Protein AF-A0A3N5ZJA1-F1 (afdb_monomer)

Sequence (60 aa):
EVKAVHAGLECGIIGERYPGMDMISFGPTLEAVHSPDEKIYIASVEKFWKFLMEILRRMK

Mean predicted aligned error: 2.89 Å

Structure (mmCIF, N/CA/C/O backbone):
data_AF-A0A3N5ZJA1-F1
#
_entry.id   AF-A0A3N5ZJA1-F1
#
loop_
_atom_site.group_PDB
_atom_site.id
_atom_site.type_symbol
_atom_site.label_atom_id
_atom_site.label_alt_id
_atom_site.label_comp_id
_atom_site.label_asym_id
_atom_site.label_entity_id
_atom_site.label_seq_id
_atom_site.pdbx_PDB_ins_code
_atom_site.Cartn_x
_atom_site.Cartn_y
_atom_site.Cartn_z
_atom_site.occupancy
_atom_site.B_iso_or_equiv
_atom_site.auth_seq_id
_atom_site.auth_comp_id
_atom_site.auth_asym_id
_atom_site.auth_atom_id
_atom_site.pdbx_PDB_model_num
ATOM 1 N N . GLU A 1 1 ? -9.419 -9.721 -0.357 1.00 75.25 1 GLU A N 1
ATOM 2 C CA . GLU A 1 1 ? -9.041 -10.714 0.670 1.00 75.25 1 GLU A CA 1
ATOM 3 C C . GLU A 1 1 ? -8.287 -9.979 1.766 1.00 75.25 1 GLU A C 1
ATOM 5 O O . GLU A 1 1 ? -7.524 -9.080 1.430 1.00 75.25 1 GLU A O 1
ATOM 10 N N . VAL A 1 2 ? -8.534 -10.298 3.035 1.00 86.06 2 VAL A N 1
ATOM 11 C CA . VAL A 1 2 ? -7.764 -9.745 4.159 1.00 86.06 2 VAL A CA 1
ATOM 12 C C . VAL A 1 2 ? -6.541 -10.633 4.366 1.00 86.06 2 VAL A C 1
ATOM 14 O O . VAL A 1 2 ? -6.683 -11.851 4.421 1.00 86.06 2 VAL A O 1
ATOM 17 N N . LYS A 1 3 ? -5.350 -10.035 4.445 1.00 91.94 3 LYS A N 1
ATOM 18 C CA . LYS A 1 3 ? -4.079 -10.752 4.615 1.00 91.94 3 LYS A CA 1
ATOM 19 C C . LYS A 1 3 ? -3.212 -10.066 5.659 1.00 91.94 3 LYS A C 1
ATOM 21 O O . LYS A 1 3 ? -3.267 -8.848 5.801 1.00 91.94 3 LYS A O 1
ATOM 26 N N . ALA A 1 4 ? -2.383 -10.858 6.330 1.00 92.25 4 ALA A N 1
ATOM 27 C CA . ALA A 1 4 ? -1.231 -10.367 7.071 1.00 92.25 4 ALA A CA 1
ATOM 28 C C . ALA A 1 4 ? 0.020 -10.460 6.188 1.00 92.25 4 ALA A C 1
ATOM 30 O O . ALA A 1 4 ? 0.109 -11.330 5.318 1.00 92.25 4 ALA A O 1
ATOM 31 N N . VAL A 1 5 ? 0.984 -9.574 6.419 1.00 92.38 5 VAL A N 1
ATOM 32 C CA . VAL A 1 5 ? 2.264 -9.551 5.703 1.00 92.38 5 VAL A CA 1
ATOM 33 C C . VAL A 1 5 ? 3.407 -9.706 6.697 1.00 92.38 5 VAL A C 1
ATOM 35 O O . VAL A 1 5 ? 3.329 -9.204 7.816 1.00 92.38 5 VAL A O 1
ATOM 38 N N . HIS A 1 6 ? 4.477 -10.394 6.299 1.00 94.75 6 HIS A N 1
ATOM 39 C CA . HIS A 1 6 ? 5.705 -10.472 7.091 1.00 94.75 6 HIS A CA 1
ATOM 40 C C . HIS A 1 6 ? 6.595 -9.257 6.788 1.00 94.75 6 HIS A C 1
ATOM 42 O O . HIS A 1 6 ? 7.632 -9.369 6.140 1.00 94.75 6 HIS A O 1
ATOM 48 N N . ALA A 1 7 ? 6.126 -8.079 7.196 1.00 92.94 7 ALA A N 1
ATOM 49 C CA . ALA A 1 7 ? 6.814 -6.800 7.059 1.00 92.94 7 ALA A CA 1
ATOM 50 C C . ALA A 1 7 ? 6.391 -5.857 8.196 1.00 92.94 7 ALA A C 1
ATOM 52 O O . ALA A 1 7 ? 5.368 -6.079 8.847 1.00 92.94 7 ALA A O 1
ATOM 53 N N . GLY A 1 8 ? 7.171 -4.801 8.429 1.00 92.81 8 GLY A N 1
ATOM 54 C CA . GLY A 1 8 ? 6.785 -3.739 9.355 1.00 92.81 8 GLY A CA 1
ATOM 55 C C . GLY A 1 8 ? 5.698 -2.855 8.745 1.00 92.81 8 GLY A C 1
ATOM 56 O O . GLY A 1 8 ? 5.876 -2.346 7.643 1.00 92.81 8 GLY A O 1
ATOM 57 N N . LEU A 1 9 ? 4.593 -2.668 9.469 1.00 95.88 9 LEU A N 1
ATOM 58 C CA . LEU A 1 9 ? 3.570 -1.666 9.171 1.00 95.88 9 LEU A CA 1
ATOM 59 C C . LEU A 1 9 ? 3.400 -0.767 10.390 1.00 95.88 9 LEU A C 1
ATOM 61 O O . LEU A 1 9 ? 3.354 -1.250 11.524 1.00 95.88 9 LEU A O 1
ATOM 65 N N . GLU A 1 10 ? 3.211 0.526 10.163 1.00 96.94 10 GLU A N 1
ATOM 66 C CA . GLU A 1 10 ? 2.986 1.498 11.228 1.00 96.94 10 GLU A CA 1
ATOM 67 C C . GLU A 1 10 ? 1.718 1.181 12.027 1.00 96.94 10 GLU A C 1
ATOM 69 O O . GLU A 1 10 ? 1.662 1.511 13.206 1.00 96.94 10 GLU A O 1
ATOM 74 N N . CYS A 1 11 ? 0.746 0.461 11.447 1.00 95.56 11 CYS A N 1
ATOM 75 C CA . CYS A 1 11 ? -0.431 -0.041 12.163 1.00 95.56 11 CYS A CA 1
ATOM 76 C C . CYS A 1 11 ? -0.072 -0.827 13.437 1.00 95.56 11 CYS A C 1
ATOM 78 O O . CYS A 1 11 ? -0.830 -0.769 14.398 1.00 95.56 11 CYS A O 1
ATOM 80 N N . GLY A 1 12 ? 1.071 -1.525 13.483 1.00 93.19 12 GLY A N 1
ATOM 81 C CA . GLY A 1 12 ? 1.518 -2.207 14.703 1.00 93.19 12 GLY A CA 1
ATOM 82 C C . GLY A 1 12 ? 1.834 -1.221 15.833 1.00 93.19 12 GLY A C 1
ATOM 83 O O . GLY A 1 12 ? 1.262 -1.309 16.915 1.00 93.19 12 GLY A O 1
ATOM 84 N N . ILE A 1 13 ? 2.686 -0.232 15.549 1.00 96.38 13 ILE A N 1
ATOM 85 C CA . ILE A 1 13 ? 3.124 0.782 16.526 1.00 96.38 13 ILE A CA 1
ATOM 86 C C . ILE A 1 13 ? 1.972 1.728 16.891 1.00 96.38 13 ILE A C 1
ATOM 88 O O . ILE A 1 13 ? 1.782 2.094 18.050 1.00 96.38 13 ILE A O 1
ATOM 92 N N . ILE A 1 14 ? 1.186 2.139 15.899 1.00 97.69 14 ILE A N 1
ATOM 93 C CA . ILE A 1 14 ? 0.033 3.017 16.091 1.00 97.69 14 ILE A CA 1
ATOM 94 C C . ILE A 1 14 ? -1.024 2.313 16.955 1.00 97.69 14 ILE A C 1
ATOM 96 O O . ILE A 1 14 ? -1.539 2.924 17.889 1.00 97.69 14 ILE A O 1
ATOM 100 N N . GLY A 1 15 ? -1.312 1.033 16.697 1.00 96.62 15 GLY A N 1
ATOM 101 C CA . GLY A 1 15 ? -2.264 0.252 17.491 1.00 96.62 15 GLY A CA 1
ATOM 102 C C . GLY A 1 15 ? -1.844 0.069 18.944 1.00 96.62 15 GLY A C 1
ATOM 103 O O . GLY A 1 15 ? -2.685 0.147 19.835 1.00 96.62 15 GLY A O 1
ATOM 104 N N . GLU A 1 16 ? -0.546 -0.113 19.195 1.00 96.38 16 GLU A N 1
ATOM 105 C CA . GLU A 1 16 ? -0.001 -0.169 20.555 1.00 96.38 16 GLU A CA 1
ATOM 106 C C . GLU A 1 16 ? -0.232 1.150 21.308 1.00 96.38 16 GLU A C 1
ATOM 108 O O . GLU A 1 16 ? -0.612 1.153 22.479 1.00 96.38 16 GLU A O 1
ATOM 113 N N . ARG A 1 17 ? -0.052 2.285 20.622 1.00 97.69 17 ARG A N 1
ATOM 114 C CA . ARG A 1 17 ? -0.207 3.617 21.219 1.00 97.69 17 ARG A CA 1
ATOM 115 C C . ARG A 1 17 ? -1.663 4.043 21.419 1.00 97.69 17 ARG A C 1
ATOM 117 O O . ARG A 1 17 ? -1.932 4.831 22.32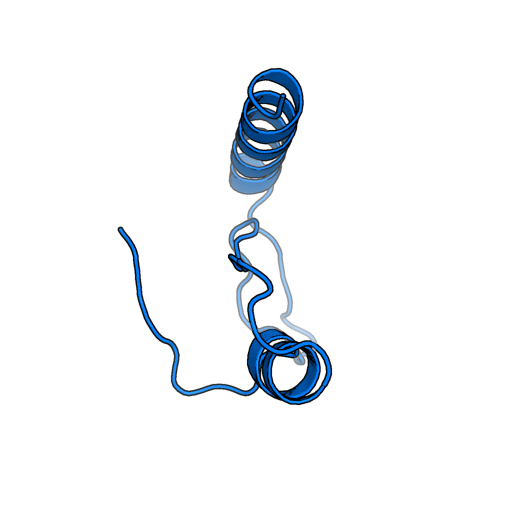6 1.00 97.69 17 ARG A O 1
ATOM 124 N N . TYR A 1 18 ? -2.584 3.551 20.595 1.00 97.50 18 TYR A N 1
ATOM 125 C CA . TYR A 1 18 ? -4.008 3.895 20.641 1.00 97.50 18 TYR A CA 1
ATOM 126 C C . TYR A 1 18 ? -4.875 2.636 20.815 1.00 97.50 18 TYR A C 1
ATOM 128 O O . TYR A 1 18 ? -5.474 2.157 19.847 1.00 97.50 18 TYR A O 1
ATOM 136 N N . PRO A 1 19 ? -4.973 2.098 22.048 1.00 95.38 19 PRO A N 1
ATOM 137 C CA . PRO A 1 19 ? -5.774 0.911 22.321 1.00 95.38 19 PRO A CA 1
ATOM 138 C C . PRO A 1 19 ? -7.240 1.103 21.920 1.00 95.38 19 PRO A C 1
ATOM 140 O O . PRO A 1 19 ? -7.859 2.113 22.253 1.00 95.38 19 PRO A O 1
ATOM 143 N N . GLY A 1 20 ? -7.804 0.113 21.226 1.00 95.56 20 GLY A N 1
ATOM 144 C CA . GLY A 1 20 ? -9.198 0.132 20.771 1.00 95.56 20 GLY A CA 1
ATOM 145 C C . GLY A 1 20 ? -9.447 0.885 19.461 1.00 95.56 20 GLY A C 1
ATOM 146 O O . GLY A 1 20 ? -10.598 0.993 19.051 1.00 95.56 20 GLY A O 1
ATOM 147 N N . MET A 1 21 ? -8.406 1.393 18.791 1.00 96.12 21 MET A N 1
ATOM 148 C CA . MET A 1 21 ? -8.547 1.970 17.455 1.00 96.12 21 MET A CA 1
ATOM 149 C C . MET A 1 21 ? -8.655 0.877 16.385 1.00 96.12 21 MET A C 1
ATOM 151 O O . MET A 1 21 ? -7.724 0.091 16.196 1.00 96.12 21 MET A O 1
ATOM 155 N N . ASP A 1 22 ? -9.764 0.872 15.645 1.00 94.75 22 ASP A N 1
ATOM 156 C CA . ASP A 1 22 ? -9.920 0.034 14.455 1.00 94.75 22 ASP A CA 1
ATOM 157 C C . ASP A 1 22 ? -9.054 0.567 13.309 1.00 94.75 22 ASP A C 1
ATOM 159 O O . ASP A 1 22 ? -9.060 1.760 12.997 1.00 94.75 22 ASP A O 1
ATOM 163 N N . MET A 1 23 ? -8.303 -0.324 12.660 1.00 95.06 23 MET A N 1
ATOM 164 C CA . MET A 1 23 ? -7.366 0.044 11.600 1.00 95.06 23 MET A CA 1
ATOM 165 C C . MET A 1 23 ? -7.390 -0.958 10.451 1.00 95.06 23 MET A C 1
ATOM 167 O O . MET A 1 23 ? -7.508 -2.167 10.649 1.00 95.06 23 MET A O 1
ATOM 171 N N . ILE A 1 24 ? -7.187 -0.440 9.243 1.00 94.94 24 ILE A N 1
ATOM 172 C CA . ILE A 1 24 ? -6.927 -1.221 8.035 1.00 94.94 24 ILE A CA 1
ATOM 173 C C . ILE A 1 24 ? -5.760 -0.590 7.271 1.00 94.94 24 ILE A C 1
ATOM 175 O O . ILE A 1 24 ? -5.611 0.629 7.263 1.00 94.94 24 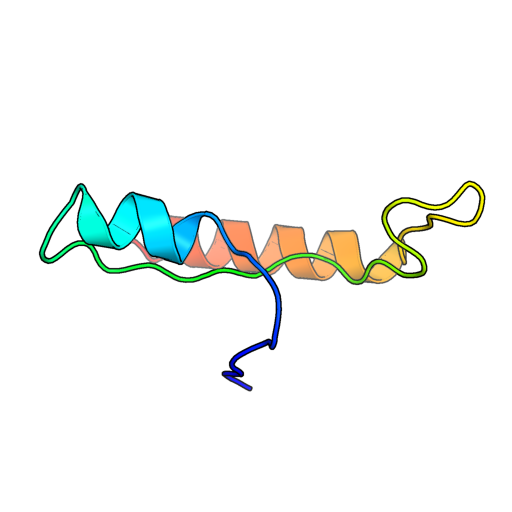ILE A O 1
ATOM 179 N N . SER A 1 25 ? -4.957 -1.416 6.600 1.00 96.00 25 SER A N 1
ATOM 180 C CA . SER A 1 25 ? -3.934 -0.968 5.650 1.00 96.00 25 SER A CA 1
ATOM 181 C C . SER A 1 25 ? -4.256 -1.525 4.266 1.00 96.00 25 SER A C 1
ATOM 183 O O . SER A 1 25 ? -4.526 -2.717 4.114 1.00 96.00 25 SER A O 1
ATOM 185 N N . PHE A 1 26 ? -4.290 -0.652 3.262 1.00 97.06 26 PHE A N 1
ATOM 186 C CA . PHE A 1 26 ? -4.534 -0.994 1.863 1.00 97.06 26 PHE A CA 1
ATOM 187 C C . PHE A 1 26 ? -3.930 0.082 0.953 1.00 97.06 26 PHE A C 1
ATOM 189 O O . PHE A 1 26 ? -3.760 1.228 1.365 1.00 97.06 26 PHE A O 1
ATOM 196 N N . GLY A 1 27 ? -3.625 -0.270 -0.295 1.00 97.19 27 GLY A N 1
ATOM 197 C CA . GLY A 1 27 ? -2.993 0.645 -1.241 1.00 97.19 27 GLY A CA 1
ATOM 198 C C . GLY A 1 27 ? -3.012 0.126 -2.681 1.00 97.19 27 GLY A C 1
ATOM 199 O O . GLY A 1 27 ? -3.515 -0.974 -2.934 1.00 97.19 27 GLY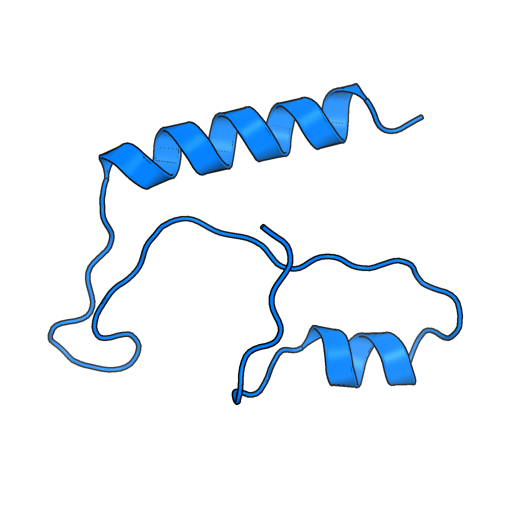 A O 1
ATOM 200 N N . PRO A 1 28 ? -2.500 0.918 -3.639 1.00 98.31 28 PRO A N 1
ATOM 201 C CA . PRO A 1 28 ? -2.289 0.467 -5.010 1.00 98.31 28 PRO A CA 1
ATOM 202 C C . PRO A 1 28 ? -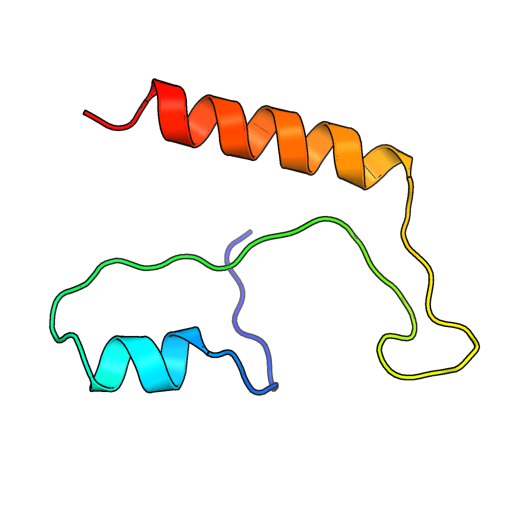1.207 -0.622 -5.081 1.00 98.31 28 PRO A C 1
ATOM 204 O O . PRO A 1 28 ? -0.508 -0.908 -4.112 1.00 98.31 28 PRO A O 1
ATOM 207 N N . THR A 1 29 ? -1.062 -1.244 -6.247 1.00 98.44 29 THR A N 1
ATOM 208 C CA . THR A 1 29 ? -0.036 -2.264 -6.483 1.00 98.44 29 THR A CA 1
ATOM 209 C C . THR A 1 29 ? 1.297 -1.596 -6.804 1.00 98.44 29 THR A C 1
ATOM 211 O O . THR A 1 29 ? 1.422 -0.918 -7.829 1.00 98.44 29 THR A O 1
ATOM 214 N N . LEU A 1 30 ? 2.283 -1.812 -5.934 1.00 98.25 30 LEU A N 1
ATOM 215 C CA . LEU A 1 30 ? 3.679 -1.432 -6.134 1.00 98.25 30 LEU A CA 1
ATOM 216 C C . LEU A 1 30 ? 4.538 -2.691 -6.289 1.00 98.25 30 LEU A C 1
ATOM 218 O O . LEU A 1 30 ? 4.222 -3.743 -5.732 1.00 98.25 30 LEU A O 1
ATOM 222 N N . GLU A 1 31 ? 5.639 -2.562 -7.019 1.00 98.38 31 GLU A N 1
ATOM 223 C CA . GLU A 1 31 ? 6.647 -3.606 -7.197 1.00 98.38 31 GLU A CA 1
ATOM 224 C C . GLU A 1 31 ? 8.041 -3.038 -6.920 1.00 98.38 31 GLU A C 1
ATOM 226 O O . GLU A 1 31 ? 8.296 -1.864 -7.186 1.00 98.38 31 GLU A O 1
ATOM 231 N N . ALA A 1 32 ? 8.937 -3.890 -6.407 1.00 97.56 32 ALA A N 1
ATOM 232 C CA . ALA A 1 32 ? 10.340 -3.563 -6.136 1.00 97.56 32 ALA A CA 1
ATOM 233 C C . ALA A 1 32 ? 10.544 -2.309 -5.256 1.00 97.56 32 ALA A C 1
ATOM 235 O O . ALA A 1 32 ? 11.506 -1.562 -5.439 1.00 97.56 32 ALA A O 1
ATOM 236 N N . VAL A 1 33 ? 9.636 -2.092 -4.296 1.00 97.31 33 VAL A N 1
ATOM 237 C CA . VAL A 1 33 ? 9.707 -0.978 -3.338 1.00 97.31 33 VAL A CA 1
ATOM 238 C C . VAL A 1 33 ? 11.058 -0.944 -2.622 1.00 97.31 33 VAL A C 1
ATOM 240 O O . VAL A 1 33 ? 11.592 -1.992 -2.254 1.00 97.31 33 VAL A O 1
ATOM 243 N N . HIS A 1 34 ? 11.598 0.261 -2.435 1.00 97.31 34 HIS A N 1
ATOM 244 C CA . HIS A 1 34 ? 12.929 0.530 -1.873 1.00 97.31 34 HIS A CA 1
ATOM 245 C C . HIS A 1 34 ? 14.122 0.164 -2.771 1.00 97.31 34 HIS A C 1
ATOM 247 O O . HIS A 1 34 ? 15.255 0.093 -2.290 1.00 97.31 34 HIS A O 1
ATOM 253 N N . SER A 1 35 ? 13.904 -0.033 -4.072 1.00 98.25 35 SER A N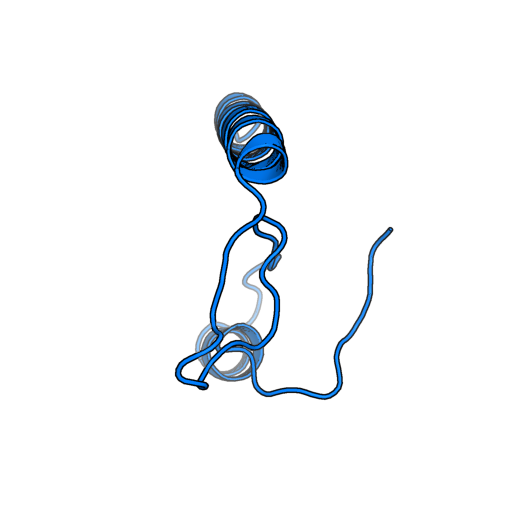 1
ATOM 254 C CA . SER A 1 35 ? 14.974 -0.220 -5.058 1.00 98.25 35 SER A CA 1
ATOM 255 C C . SER A 1 35 ? 14.910 0.844 -6.163 1.00 98.25 35 SER A C 1
ATOM 257 O O . SER A 1 35 ? 13.864 1.466 -6.347 1.00 98.25 35 SER A O 1
ATOM 259 N N . PRO A 1 36 ? 15.984 1.050 -6.949 1.00 98.38 36 PRO A N 1
ATOM 260 C CA . PRO A 1 36 ? 15.923 1.888 -8.152 1.00 98.38 36 PRO A CA 1
ATOM 261 C C . PRO A 1 36 ? 14.893 1.420 -9.195 1.00 98.38 36 PRO A C 1
ATOM 263 O O . PRO A 1 36 ? 14.513 2.208 -10.057 1.00 98.38 3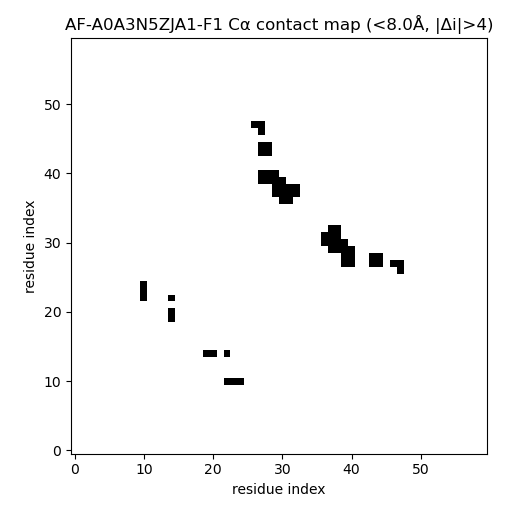6 PRO A O 1
ATOM 266 N N . ASP A 1 37 ? 14.437 0.167 -9.105 1.00 98.50 37 ASP A N 1
ATOM 267 C CA . ASP A 1 37 ? 13.419 -0.426 -9.977 1.00 98.50 37 ASP A CA 1
ATOM 268 C C . ASP A 1 37 ? 11.987 -0.246 -9.440 1.00 98.50 37 ASP A C 1
ATOM 270 O O . ASP A 1 37 ? 11.035 -0.798 -10.006 1.00 98.50 37 ASP A O 1
ATOM 274 N N . GLU A 1 38 ? 11.821 0.497 -8.338 1.00 98.56 38 GLU A N 1
ATOM 275 C CA . GLU A 1 38 ? 10.522 0.768 -7.733 1.00 98.56 38 GLU A CA 1
ATOM 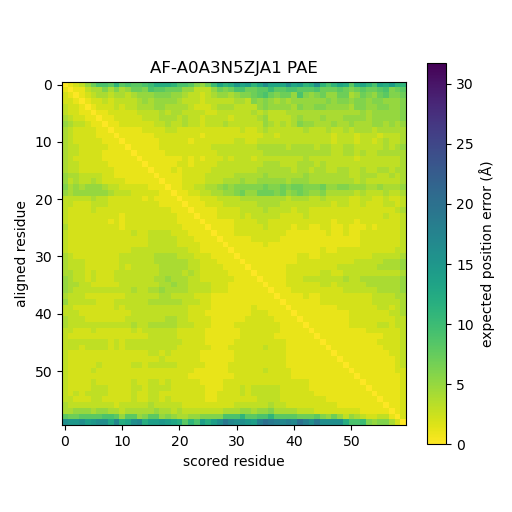276 C C . GLU A 1 38 ? 9.560 1.378 -8.752 1.00 98.56 38 GLU A C 1
ATOM 278 O O . GLU A 1 38 ? 9.831 2.390 -9.405 1.00 98.56 38 GLU A O 1
ATOM 283 N N . LYS A 1 39 ? 8.395 0.748 -8.880 1.00 98.50 39 LYS A N 1
ATOM 284 C CA . LYS A 1 39 ? 7.376 1.155 -9.842 1.00 98.50 39 LYS A CA 1
ATOM 285 C C . LYS A 1 39 ? 5.981 0.873 -9.317 1.00 98.50 39 LYS A C 1
ATOM 287 O O . LYS A 1 39 ? 5.749 -0.034 -8.518 1.00 98.50 39 LYS A O 1
ATOM 292 N N . ILE A 1 40 ? 5.030 1.641 -9.833 1.00 98.56 40 ILE A N 1
ATOM 293 C CA . ILE A 1 40 ? 3.613 1.529 -9.499 1.00 98.56 40 ILE A CA 1
ATOM 294 C C . ILE A 1 40 ? 2.806 1.110 -10.724 1.00 98.56 40 ILE A C 1
ATOM 296 O O . ILE A 1 40 ? 3.015 1.606 -11.834 1.00 98.56 40 ILE A O 1
ATOM 300 N N . TYR A 1 41 ? 1.834 0.221 -10.529 1.00 98.62 41 TYR A N 1
ATOM 301 C CA . TYR A 1 41 ? 0.907 -0.134 -11.594 1.00 98.62 41 TYR A CA 1
ATOM 302 C C . TYR A 1 41 ? -0.209 0.913 -11.704 1.00 98.62 41 TYR A C 1
ATOM 304 O O . TYR A 1 41 ? -1.150 0.912 -10.909 1.00 98.62 41 TYR A O 1
ATOM 312 N N . ILE A 1 42 ? -0.132 1.794 -12.708 1.00 98.50 42 ILE A N 1
ATOM 313 C CA . ILE A 1 42 ? -1.020 2.967 -12.867 1.00 98.50 42 ILE A CA 1
ATOM 314 C C . ILE A 1 42 ? -2.511 2.599 -12.789 1.00 98.50 42 ILE A C 1
ATOM 316 O O . ILE A 1 42 ? -3.273 3.260 -12.088 1.00 98.50 42 ILE A O 1
ATOM 320 N N . ALA A 1 43 ? -2.943 1.508 -13.429 1.00 98.25 43 ALA A N 1
ATOM 321 C CA . ALA A 1 43 ? -4.356 1.112 -13.411 1.00 98.25 43 ALA A CA 1
ATOM 322 C C . ALA A 1 43 ? -4.863 0.688 -12.014 1.00 98.25 43 ALA A C 1
ATOM 324 O O . ALA A 1 43 ? -6.069 0.696 -11.763 1.00 98.25 43 ALA A O 1
ATOM 325 N N . SER A 1 44 ? -3.971 0.323 -11.083 1.00 98.56 44 SER A N 1
ATOM 326 C CA . SER A 1 44 ? -4.347 0.043 -9.690 1.00 98.56 44 SER A CA 1
ATOM 327 C C . SER A 1 44 ? -4.614 1.311 -8.872 1.00 98.56 44 SER A C 1
ATOM 329 O O . SER A 1 44 ? -5.383 1.255 -7.914 1.00 98.56 44 SER A O 1
ATOM 331 N N . VAL A 1 45 ? -4.057 2.460 -9.275 1.00 98.69 45 VAL A N 1
ATOM 332 C CA . VAL A 1 45 ? -4.221 3.741 -8.570 1.00 98.69 45 VAL A CA 1
ATOM 333 C C . VAL A 1 45 ? -5.672 4.205 -8.615 1.00 98.69 45 VAL A C 1
ATOM 335 O O . VAL A 1 45 ? -6.230 4.584 -7.588 1.00 98.69 45 VAL A O 1
ATOM 338 N N . GLU A 1 46 ? -6.326 4.104 -9.775 1.00 98.56 46 GLU A N 1
ATOM 339 C CA . GLU A 1 46 ? -7.740 4.471 -9.903 1.00 98.56 46 GLU A CA 1
ATOM 340 C C . GLU A 1 46 ? -8.638 3.571 -9.038 1.00 98.56 46 GLU A C 1
ATOM 342 O O . GLU A 1 46 ? -9.574 4.051 -8.396 1.00 98.56 46 GLU A O 1
ATOM 347 N N . LYS A 1 47 ? -8.337 2.266 -8.977 1.00 98.00 47 LYS A N 1
ATOM 348 C CA . LYS A 1 47 ? -9.069 1.311 -8.130 1.00 98.00 47 LYS A CA 1
ATOM 349 C C . LYS A 1 47 ? -8.922 1.657 -6.650 1.00 98.00 47 LYS A C 1
ATOM 351 O O . LYS A 1 47 ? -9.929 1.722 -5.948 1.00 98.00 47 LYS A O 1
ATOM 356 N N . PHE A 1 48 ? -7.693 1.919 -6.202 1.00 98.31 48 PHE A N 1
ATOM 357 C CA . PHE A 1 48 ? -7.406 2.393 -4.849 1.00 98.31 48 PHE A CA 1
ATOM 358 C C . PHE A 1 48 ? -8.185 3.676 -4.534 1.00 98.31 48 PHE A C 1
ATOM 360 O O . PHE A 1 48 ? -8.895 3.727 -3.533 1.00 98.31 48 PHE A O 1
ATOM 367 N N . TRP A 1 49 ? -8.120 4.673 -5.418 1.00 98.69 49 TRP A N 1
ATOM 368 C CA . TRP A 1 49 ? -8.768 5.967 -5.215 1.00 98.69 49 TRP A CA 1
ATOM 369 C C . TRP A 1 49 ? -10.289 5.851 -5.098 1.00 98.6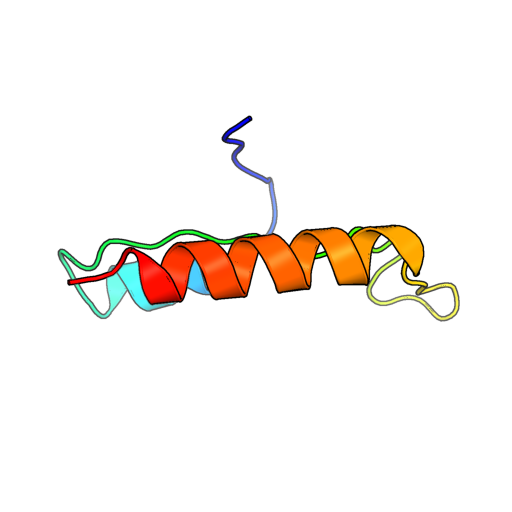9 49 TRP A C 1
ATOM 371 O O . TRP A 1 49 ? -10.892 6.385 -4.167 1.00 98.69 49 TRP A O 1
ATOM 381 N N . LYS A 1 50 ? -10.922 5.106 -6.012 1.00 98.56 50 LYS A N 1
ATOM 382 C CA . LYS A 1 50 ? -12.369 4.857 -5.970 1.00 98.56 50 LYS A CA 1
ATOM 383 C C . LYS A 1 50 ? -12.772 4.154 -4.677 1.00 98.56 50 LYS A C 1
ATOM 385 O O . LYS A 1 50 ? -13.770 4.539 -4.074 1.00 98.56 50 LYS A O 1
ATOM 390 N N . PHE A 1 51 ? -11.996 3.161 -4.243 1.00 97.69 51 PHE A N 1
ATOM 391 C CA . PHE A 1 51 ? -12.292 2.413 -3.026 1.00 97.69 51 PHE A CA 1
ATOM 392 C C . PHE A 1 51 ? -12.119 3.261 -1.761 1.00 97.69 51 PHE A C 1
ATOM 394 O O . PHE A 1 51 ? -13.004 3.256 -0.910 1.00 97.69 51 PHE A O 1
ATOM 401 N N . LEU A 1 52 ? -11.048 4.055 -1.674 1.00 98.12 52 LEU A N 1
ATOM 402 C CA . LEU A 1 52 ? -10.838 5.010 -0.583 1.00 98.12 52 LEU A CA 1
ATOM 403 C C . LEU A 1 52 ? -12.015 5.985 -0.468 1.00 98.12 52 LEU A C 1
ATOM 405 O O . LEU A 1 52 ? -12.599 6.134 0.603 1.00 98.12 52 LEU A O 1
ATOM 409 N N . MET A 1 53 ? -12.397 6.614 -1.581 1.00 98.44 53 MET A N 1
ATOM 410 C CA . MET A 1 53 ? -13.515 7.557 -1.601 1.00 98.44 53 MET A CA 1
ATOM 411 C C . MET A 1 53 ? -14.837 6.894 -1.205 1.00 98.44 53 MET A C 1
ATOM 413 O O . MET A 1 53 ? -15.662 7.521 -0.548 1.00 98.44 53 MET A O 1
ATOM 417 N N . GLU A 1 54 ? -15.052 5.637 -1.589 1.00 98.25 54 GLU A N 1
ATOM 418 C CA . GLU A 1 54 ? -16.253 4.897 -1.206 1.00 98.25 54 GLU A CA 1
ATOM 419 C C . GLU A 1 54 ? -16.285 4.559 0.288 1.00 98.25 54 GLU A C 1
ATOM 421 O O . GLU A 1 54 ? -17.336 4.694 0.911 1.00 98.25 54 GLU A O 1
ATOM 426 N N . ILE A 1 55 ? -15.145 4.186 0.882 1.00 97.06 55 ILE A N 1
ATOM 427 C CA . ILE A 1 55 ? -15.029 3.996 2.335 1.00 97.06 55 ILE A CA 1
ATOM 428 C C . ILE A 1 55 ? -15.418 5.290 3.051 1.00 97.06 55 ILE A C 1
ATOM 430 O O . ILE A 1 55 ? -16.312 5.273 3.892 1.00 97.06 55 ILE A O 1
ATOM 434 N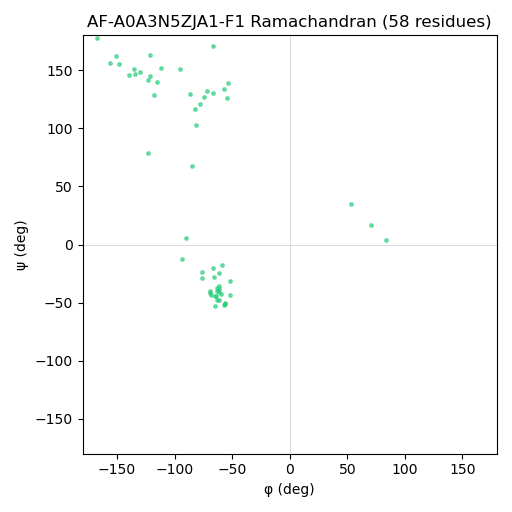 N . LEU A 1 56 ? -14.812 6.416 2.667 1.00 97.50 56 LEU A N 1
ATOM 435 C CA . LEU A 1 56 ? -15.057 7.711 3.305 1.00 97.50 56 LEU A CA 1
ATOM 436 C C . LEU A 1 56 ? -16.516 8.165 3.177 1.00 97.50 56 LEU A C 1
ATOM 438 O O . LEU A 1 56 ? -17.073 8.693 4.131 1.00 97.50 56 LEU A O 1
ATOM 442 N N . ARG A 1 57 ? -17.169 7.922 2.034 1.00 97.69 57 ARG A N 1
ATOM 443 C CA . ARG A 1 57 ? -18.601 8.235 1.858 1.00 97.69 57 ARG A CA 1
ATOM 444 C C . ARG A 1 57 ? -19.522 7.395 2.740 1.00 97.69 57 ARG A C 1
ATOM 446 O O . ARG A 1 57 ? -20.634 7.827 3.026 1.00 97.69 57 ARG A O 1
ATOM 453 N N . ARG A 1 58 ? -19.102 6.182 3.105 1.00 97.19 58 ARG A N 1
ATOM 454 C CA . ARG A 1 58 ? -19.883 5.253 3.936 1.00 97.19 58 ARG A CA 1
ATOM 455 C C . ARG A 1 58 ? -19.571 5.365 5.424 1.00 97.19 58 ARG A C 1
ATOM 457 O O . ARG A 1 58 ? -20.314 4.799 6.225 1.00 97.19 58 ARG A O 1
ATOM 464 N N . MET A 1 59 ? -18.493 6.056 5.786 1.00 90.62 59 MET A N 1
ATOM 465 C CA . MET A 1 59 ? -18.196 6.391 7.174 1.00 90.62 59 MET A CA 1
ATOM 466 C C . MET A 1 59 ? -19.263 7.363 7.690 1.00 90.62 59 MET A C 1
ATOM 468 O O . MET A 1 59 ? -19.628 8.316 7.004 1.00 90.62 59 MET A O 1
ATOM 472 N N . LYS A 1 60 ? -19.819 7.047 8.862 1.00 70.81 60 LYS A N 1
ATOM 473 C CA . LYS A 1 60 ? -20.848 7.839 9.542 1.00 70.81 60 LYS A CA 1
ATOM 474 C C . LYS A 1 60 ? -20.219 8.786 10.547 1.00 70.81 60 LYS A C 1
ATOM 476 O O . LYS A 1 60 ? -19.242 8.353 11.194 1.00 70.81 60 LYS A O 1
#

Secondary structure (DSSP, 8-state):
-----SS--HHHHHHHHSTT---------EESTTSTT-EE-HHHHHHHHHHHHHHHHH--

pLDDT: mean 95.81, std 4.88, range [70.81, 98.69]

Solvent-accessible surface area (backbone atoms only — not comparable to full-atom values): 4046 Å² total; per-residue (Å²): 134,92,81,87,73,102,65,94,56,66,66,59,62,50,40,71,76,38,78,90,62,88,82,86,87,86,74,52,54,69,43,57,77,96,47,98,72,46,46,71,48,69,80,35,45,58,53,37,50,55,50,53,54,50,52,61,71,68,57,127

Radius of gyration: 14.19 Å; Cα contacts (8 Å, |Δi|>4): 30; chains: 1; bounding box: 37×19×36 Å

Foldseek 3Di:
DDDDDPDDDCCVVVCVVDPPDDDDDDDFDWPPPPDPPTDGDVVRHVVRVVVVVVVVVPDD